Protein AF-A0A7S2ULT9-F1 (afdb_monomer_lite)

Organism: NCBI:txid420275

Secondary structure (DSSP, 8-state):
-PBP-S-TTS--SEEEESS-TTSBPPTTS-HHHHHHHEEEHHHHHHBHHHHHHHHHHHHHH-TT-TT--TTSTTTT--PPPPTTS---------------------SSSSSSSSSS--

Foldseek 3Di:
DFAADDALVDDDQFAAFPVDNVHRDDPPDDPVRCVVTTHGLLCNHHNDPRLVVVLVVCCVPPVQCPVDDVSDRCVPVHDDDDPPDDDPDDPDDDDDDDDDDDDDPPPPPPPPPPDDDD

pLDDT: mean 77.71, std 22.55, range [32.38, 98.06]

Sequence (118 aa):
TFPGYVGHNHQVEYGPLKEDWTKLCPLSYSMEEKDEFCISEQEAVWGTELLAKLEIIKAEMDPEYTMTCATGVGFGHISPPNEEDPSPGETSGGVAFNSVAAASLYTLLVGFVASILF

Radius of gyration: 27.94 Å; chains: 1; bounding box: 62×76×46 Å

Structure (mmCIF, N/CA/C/O backbone):
data_AF-A0A7S2ULT9-F1
#
_entry.id   AF-A0A7S2ULT9-F1
#
loop_
_atom_site.group_PDB
_atom_site.id
_atom_site.type_symbol
_atom_site.label_atom_id
_atom_site.label_alt_id
_atom_site.label_comp_id
_atom_site.label_asym_id
_atom_site.label_entity_id
_atom_site.label_seq_id
_atom_site.pdbx_PDB_ins_code
_atom_site.Cartn_x
_atom_site.Cartn_y
_atom_site.Cartn_z
_atom_site.occupancy
_atom_site.B_iso_or_equiv
_atom_site.auth_seq_id
_atom_site.auth_comp_id
_atom_site.auth_asym_id
_atom_site.auth_atom_id
_atom_site.pdbx_PDB_model_num
ATOM 1 N N . THR A 1 1 ? -3.469 -13.657 -0.653 1.00 91.69 1 THR A N 1
ATOM 2 C CA . THR A 1 1 ? -3.204 -12.469 -1.479 1.00 91.69 1 THR A CA 1
ATOM 3 C C . THR A 1 1 ? -4.344 -11.493 -1.332 1.00 91.69 1 THR A C 1
ATOM 5 O O . THR A 1 1 ? -5.476 -11.891 -1.581 1.00 91.69 1 THR A O 1
ATOM 8 N N . PHE A 1 2 ? -4.060 -10.263 -0.919 1.00 96.31 2 PHE A N 1
ATOM 9 C CA . PHE A 1 2 ? -5.008 -9.153 -0.875 1.00 96.31 2 PHE A CA 1
ATOM 10 C C . PHE A 1 2 ? -5.243 -8.577 -2.283 1.00 96.31 2 PHE A C 1
ATOM 12 O O . PHE A 1 2 ? -4.266 -8.325 -2.998 1.00 96.31 2 PHE A O 1
ATOM 19 N N . PRO A 1 3 ? -6.502 -8.385 -2.722 1.00 96.00 3 PRO A N 1
ATOM 20 C CA . PRO A 1 3 ? -6.792 -7.711 -3.979 1.00 96.00 3 PRO A CA 1
ATOM 21 C C . PRO A 1 3 ? -6.697 -6.193 -3.799 1.00 96.00 3 PRO A C 1
ATOM 23 O O . PRO A 1 3 ? -7.319 -5.638 -2.898 1.00 96.00 3 PRO A O 1
ATOM 26 N N . GLY A 1 4 ? -5.974 -5.512 -4.690 1.00 94.88 4 GLY A N 1
ATOM 27 C CA . GLY A 1 4 ? -6.000 -4.051 -4.739 1.00 94.88 4 GLY A CA 1
ATOM 28 C C . GLY A 1 4 ? -7.430 -3.565 -4.967 1.00 94.88 4 GLY A C 1
ATOM 29 O O . GLY A 1 4 ? -8.164 -4.144 -5.774 1.00 94.88 4 GLY A O 1
ATOM 30 N N . TYR A 1 5 ? -7.847 -2.538 -4.231 1.00 92.69 5 TYR A N 1
ATOM 31 C CA . TYR A 1 5 ? -9.232 -2.052 -4.268 1.00 92.69 5 TYR A CA 1
ATOM 32 C C . TYR A 1 5 ? -9.348 -0.529 -4.357 1.00 92.69 5 TYR A C 1
ATOM 34 O O . TYR A 1 5 ? -10.427 -0.024 -4.675 1.00 92.69 5 TYR A O 1
ATOM 42 N N . VAL A 1 6 ? -8.262 0.203 -4.099 1.00 93.25 6 VAL A N 1
ATOM 43 C CA . VAL A 1 6 ? -8.236 1.669 -4.123 1.00 93.25 6 VAL A CA 1
ATOM 44 C C . VAL A 1 6 ? -7.490 2.152 -5.362 1.00 93.25 6 VAL A C 1
ATOM 46 O O . VAL A 1 6 ? -6.435 1.636 -5.710 1.00 93.25 6 VAL A O 1
ATOM 49 N N . GLY A 1 7 ? -8.025 3.159 -6.051 1.00 92.12 7 GLY A N 1
ATOM 50 C CA . GLY A 1 7 ? -7.267 3.832 -7.108 1.00 92.12 7 GLY A CA 1
ATOM 51 C C . GLY A 1 7 ? -6.127 4.650 -6.502 1.00 92.12 7 GLY A C 1
ATOM 52 O O . GLY A 1 7 ? -6.352 5.344 -5.522 1.00 92.12 7 GLY A O 1
ATOM 53 N N . HIS A 1 8 ? -4.932 4.636 -7.098 1.00 90.38 8 HIS A N 1
ATOM 54 C CA . HIS A 1 8 ? -3.759 5.372 -6.584 1.00 90.38 8 HIS A CA 1
ATOM 55 C C . HIS A 1 8 ? -4.007 6.883 -6.374 1.00 90.38 8 HIS A C 1
ATOM 57 O O . HIS A 1 8 ? -3.354 7.529 -5.566 1.00 90.38 8 HIS A O 1
ATOM 63 N N . ASN A 1 9 ? -4.974 7.461 -7.092 1.00 88.88 9 ASN A N 1
ATOM 64 C CA . ASN A 1 9 ? -5.383 8.858 -6.944 1.00 88.88 9 ASN A CA 1
ATOM 65 C C . ASN A 1 9 ? -6.263 9.127 -5.705 1.00 88.88 9 ASN A C 1
ATOM 67 O O . ASN A 1 9 ? -6.570 10.285 -5.421 1.00 88.88 9 ASN A O 1
ATOM 71 N N . HIS A 1 10 ? -6.731 8.087 -5.015 1.00 87.88 10 HIS A N 1
ATOM 72 C CA . HIS A 1 10 ? -7.429 8.200 -3.742 1.00 87.88 10 HIS A CA 1
ATOM 73 C C . HIS A 1 10 ? -6.410 8.112 -2.613 1.00 87.88 10 HIS A C 1
ATOM 75 O O . HIS A 1 10 ? -5.725 7.107 -2.463 1.00 87.88 10 HIS A O 1
ATOM 81 N N . GLN A 1 11 ? -6.338 9.165 -1.805 1.00 80.38 11 GLN A N 1
ATOM 82 C CA . GLN A 1 11 ? -5.405 9.234 -0.692 1.00 80.38 11 GLN A CA 1
ATOM 83 C C . GLN A 1 11 ? -5.865 8.319 0.451 1.00 80.38 11 GLN A C 1
ATOM 85 O O . GLN A 1 11 ? -6.874 8.596 1.105 1.00 80.38 11 GLN A O 1
ATOM 90 N N . VAL A 1 12 ? -5.131 7.229 0.672 1.00 86.94 12 VAL A N 1
ATOM 91 C CA . VA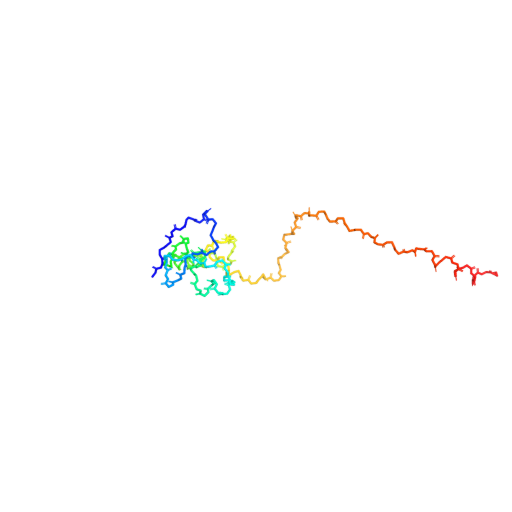L A 1 12 ? -5.340 6.268 1.762 1.00 86.94 12 VAL A CA 1
ATOM 92 C C . VAL A 1 12 ? -4.017 6.031 2.473 1.00 86.94 12 VAL A C 1
ATOM 94 O O . VAL A 1 12 ? -3.036 5.691 1.841 1.00 86.94 12 VAL A O 1
ATOM 97 N N . GLU A 1 13 ? -3.981 6.206 3.792 1.00 88.94 13 GLU A N 1
ATOM 98 C CA . GLU A 1 13 ? -2.745 5.986 4.558 1.00 88.94 13 GLU A CA 1
ATOM 99 C C . GLU A 1 13 ? -2.446 4.484 4.713 1.00 88.94 13 GLU A C 1
ATOM 101 O O . GLU A 1 13 ? -1.313 4.050 4.563 1.00 88.94 13 GLU A O 1
ATOM 106 N N . TYR A 1 14 ? -3.485 3.685 4.981 1.00 94.81 14 TYR A N 1
ATOM 107 C CA . TYR A 1 14 ? -3.433 2.226 5.082 1.00 94.81 14 TYR A CA 1
ATOM 108 C C . TYR A 1 14 ? -4.759 1.626 4.605 1.00 94.81 14 TYR A C 1
ATOM 110 O O . TYR A 1 14 ? -5.816 2.262 4.680 1.00 94.81 14 TYR A O 1
ATOM 118 N N . GLY A 1 15 ? -4.700 0.385 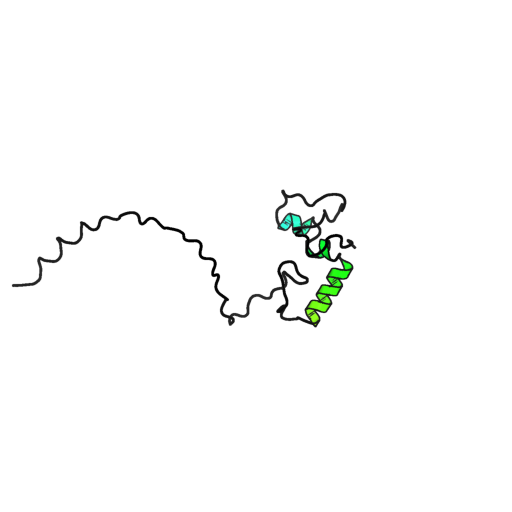4.130 1.00 95.44 15 GLY A N 1
ATOM 119 C CA . GLY A 1 15 ? -5.865 -0.445 3.853 1.00 95.44 15 GLY A CA 1
ATOM 120 C C . GLY A 1 15 ? -6.505 -1.017 5.130 1.00 95.44 15 GLY A C 1
ATOM 121 O O . GLY A 1 15 ? -6.269 -0.524 6.233 1.00 95.44 15 GLY A O 1
ATOM 122 N N . PRO A 1 16 ? -7.355 -2.050 5.016 1.00 96.94 16 PRO A N 1
ATOM 123 C CA . PRO A 1 16 ? -7.977 -2.696 6.174 1.00 96.94 16 PRO A CA 1
ATOM 124 C C . PRO A 1 16 ? -6.968 -3.526 6.994 1.00 96.94 16 PRO A C 1
ATOM 126 O O . PRO A 1 16 ? -5.800 -3.653 6.626 1.00 96.94 16 PRO A O 1
ATOM 129 N N . LEU A 1 17 ? -7.413 -4.116 8.109 1.00 97.81 17 LEU A N 1
ATOM 130 C CA . LEU A 1 17 ? -6.591 -5.047 8.899 1.00 97.81 17 LEU A CA 1
ATOM 131 C C . LEU A 1 17 ? -6.189 -6.270 8.066 1.00 97.81 17 LEU A C 1
ATOM 133 O O . LEU A 1 17 ? -7.037 -6.827 7.381 1.00 97.81 17 LEU A O 1
ATOM 137 N N . LYS A 1 18 ? -4.946 -6.755 8.182 1.00 97.44 18 LYS A N 1
ATOM 138 C CA . LYS A 1 18 ? -4.437 -7.931 7.444 1.00 97.44 18 LYS A CA 1
ATOM 139 C C . LYS A 1 18 ? -5.242 -9.204 7.724 1.00 97.44 18 LYS A C 1
ATOM 141 O O . LYS A 1 18 ? -5.477 -9.987 6.804 1.00 97.44 18 LYS A O 1
ATOM 146 N N . GLU A 1 19 ? -5.666 -9.397 8.974 1.00 97.06 19 GLU A N 1
ATOM 147 C CA . GLU A 1 19 ? -6.396 -10.593 9.427 1.00 97.06 19 GLU A CA 1
ATOM 148 C C . GLU A 1 19 ? -7.900 -10.558 9.115 1.00 97.06 19 GLU A C 1
ATOM 150 O O . GLU A 1 19 ? -8.535 -11.606 9.006 1.00 97.06 19 GLU A O 1
ATOM 155 N N . ASP A 1 20 ? -8.484 -9.366 8.974 1.00 97.31 20 ASP A N 1
ATOM 156 C CA . ASP A 1 20 ? -9.918 -9.184 8.749 1.00 97.31 20 ASP A CA 1
ATOM 157 C C . ASP A 1 20 ? -10.169 -7.958 7.872 1.00 97.31 20 ASP A C 1
ATOM 159 O O . ASP A 1 20 ? -10.291 -6.827 8.348 1.00 97.31 20 ASP A O 1
ATOM 163 N N . TRP A 1 21 ? -10.296 -8.201 6.569 1.00 95.31 21 TRP A N 1
ATOM 164 C CA . TRP A 1 21 ? -10.429 -7.135 5.575 1.00 95.31 21 TRP A CA 1
ATOM 165 C C . TRP A 1 21 ? -11.763 -6.386 5.661 1.00 95.31 21 TRP A C 1
ATOM 167 O O . TRP A 1 21 ? -11.952 -5.383 4.976 1.00 95.31 21 TRP A O 1
ATOM 177 N N . THR A 1 22 ? -12.701 -6.853 6.491 1.00 95.88 22 THR A N 1
ATOM 178 C CA . THR A 1 22 ? -13.968 -6.152 6.739 1.00 95.88 22 THR A CA 1
ATOM 179 C C . THR A 1 22 ? -13.825 -5.028 7.765 1.00 95.88 22 THR A C 1
ATOM 181 O O . THR A 1 22 ? -14.741 -4.220 7.925 1.00 95.88 22 THR A O 1
ATOM 184 N N . LYS A 1 23 ? -12.676 -4.949 8.449 1.00 97.38 23 LYS A N 1
ATOM 185 C CA . LYS A 1 23 ? -12.378 -3.944 9.467 1.00 97.38 23 LYS A CA 1
ATOM 186 C C . LYS A 1 23 ? -11.340 -2.950 8.968 1.00 97.38 23 LYS A C 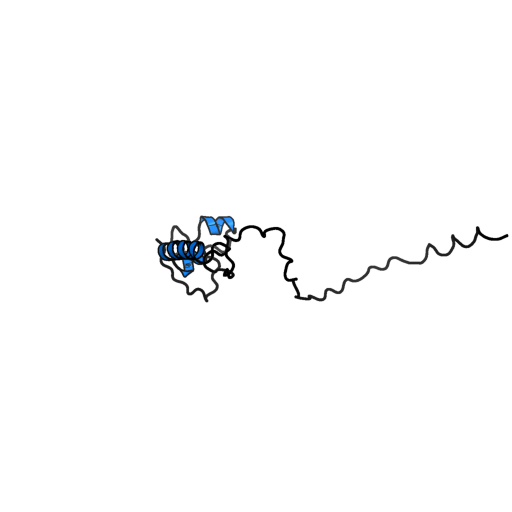1
ATOM 188 O O . LYS A 1 23 ? -10.288 -3.321 8.454 1.00 97.38 23 LYS A O 1
ATOM 193 N N . LEU A 1 24 ? -11.639 -1.671 9.171 1.00 95.25 24 LEU A N 1
ATOM 194 C CA . LEU A 1 24 ? -10.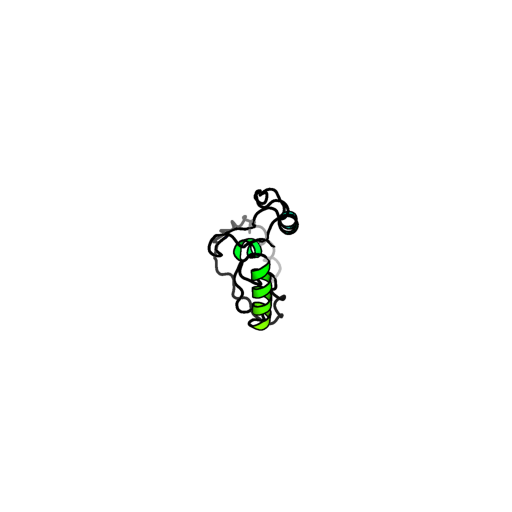718 -0.573 8.890 1.00 95.25 24 LEU A CA 1
ATOM 195 C C . LEU A 1 24 ? -9.494 -0.642 9.810 1.00 95.25 24 LEU A C 1
ATOM 197 O O . LEU A 1 24 ? -9.612 -1.068 10.961 1.00 95.25 24 LEU A O 1
ATOM 201 N N . CYS A 1 25 ? -8.352 -0.156 9.323 1.00 96.44 25 CYS A N 1
ATOM 202 C CA . CYS A 1 25 ? -7.182 0.077 10.160 1.00 96.44 25 CYS A CA 1
ATOM 203 C C . CYS A 1 25 ? -7.502 1.137 11.238 1.00 96.44 25 CYS A C 1
ATOM 205 O O . CYS A 1 25 ? -7.932 2.244 10.894 1.00 96.44 25 CYS A O 1
ATOM 207 N N . PRO A 1 26 ? -7.349 0.829 12.539 1.00 97.06 26 PRO A N 1
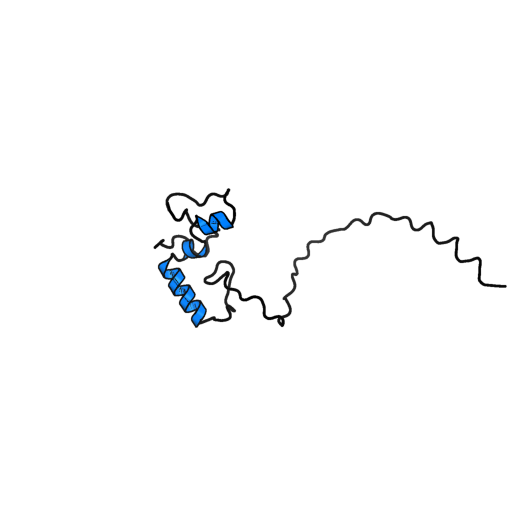ATOM 208 C CA . PRO A 1 26 ? -7.658 1.772 13.608 1.00 97.06 26 PRO A CA 1
ATOM 209 C C . PRO A 1 26 ? -6.791 3.034 13.563 1.00 97.06 26 PRO A C 1
ATOM 211 O O . PRO A 1 26 ? -5.567 2.967 13.560 1.00 97.06 26 PRO A O 1
ATOM 214 N N . LEU A 1 27 ? -7.426 4.207 13.640 1.00 95.06 27 LEU A N 1
ATOM 215 C CA . LEU A 1 27 ? -6.716 5.496 13.694 1.00 95.06 27 LEU A CA 1
ATOM 216 C C . LEU A 1 27 ? -5.894 5.686 14.978 1.00 95.06 27 LEU A C 1
ATOM 218 O O . LEU A 1 27 ? -5.041 6.564 15.032 1.00 95.06 27 LEU A O 1
ATOM 222 N N . SER A 1 28 ? -6.182 4.901 16.019 1.00 97.25 28 SER A N 1
ATOM 223 C CA . SER A 1 28 ? -5.463 4.934 17.293 1.00 97.25 28 SER A CA 1
ATOM 224 C C . SER A 1 28 ? -4.137 4.176 17.274 1.00 97.25 28 SER A C 1
ATOM 226 O O . SER A 1 28 ? -3.394 4.298 18.242 1.00 97.25 28 SER A O 1
ATOM 228 N N . TYR A 1 29 ? -3.873 3.368 16.242 1.00 97.19 29 TYR A N 1
ATOM 229 C CA . TYR A 1 29 ? -2.617 2.629 16.116 1.00 97.19 29 TYR A CA 1
ATOM 230 C C . TYR A 1 29 ? -1.446 3.572 15.824 1.00 97.19 29 TYR A C 1
ATOM 232 O O . TYR A 1 29 ? -1.593 4.537 15.064 1.00 97.19 29 TYR A O 1
ATOM 240 N N . SER A 1 30 ? -0.285 3.280 16.414 1.00 96.81 30 SER A N 1
ATOM 241 C CA . SER A 1 30 ? 0.996 3.877 16.024 1.00 96.81 30 SER A CA 1
ATOM 242 C C . SER A 1 30 ? 1.363 3.488 14.589 1.00 96.81 30 SER A C 1
ATOM 244 O O . SER A 1 30 ? 0.756 2.591 14.006 1.00 96.81 30 SER A O 1
ATOM 246 N N . MET A 1 31 ? 2.367 4.142 14.004 1.00 92.94 31 MET A N 1
ATOM 247 C CA . MET A 1 31 ? 2.823 3.789 12.653 1.00 92.94 31 MET A CA 1
ATOM 248 C C . MET A 1 31 ? 3.332 2.345 12.593 1.00 92.94 31 MET A C 1
ATOM 250 O O . MET A 1 31 ? 2.969 1.603 11.689 1.00 92.94 31 MET A O 1
ATOM 254 N N . GLU A 1 32 ? 4.076 1.914 13.610 1.00 95.50 32 GLU A N 1
ATOM 255 C CA . GLU A 1 32 ? 4.583 0.545 13.722 1.00 95.50 32 GLU A CA 1
ATOM 256 C C . GLU A 1 32 ? 3.444 -0.472 13.862 1.00 95.50 32 GLU A C 1
ATOM 258 O O . GLU A 1 32 ? 3.477 -1.536 13.249 1.00 95.50 32 GLU A O 1
ATOM 263 N N . GLU A 1 33 ? 2.406 -0.144 14.637 1.00 97.56 33 GLU A N 1
ATOM 264 C CA . GLU A 1 33 ? 1.215 -0.990 14.756 1.00 97.56 33 GLU A CA 1
ATOM 265 C C . GLU A 1 33 ? 0.444 -1.068 13.431 1.00 97.56 33 GLU A C 1
ATOM 267 O O . GLU A 1 33 ? -0.055 -2.133 13.067 1.00 97.56 33 GLU A O 1
ATOM 272 N N . LYS A 1 34 ? 0.351 0.033 12.679 1.00 96.88 34 LYS A N 1
ATOM 273 C CA . LYS A 1 34 ? -0.275 0.032 11.352 1.00 96.88 34 LYS A CA 1
ATOM 274 C C . LYS A 1 34 ? 0.525 -0.814 10.360 1.00 96.88 34 LYS A C 1
ATOM 276 O O . LYS A 1 34 ? -0.077 -1.627 9.663 1.00 96.88 34 LYS A O 1
ATOM 281 N N . ASP A 1 35 ? 1.850 -0.692 10.335 1.00 94.62 35 ASP A N 1
ATOM 282 C CA . ASP A 1 35 ? 2.719 -1.511 9.479 1.00 94.62 35 ASP A CA 1
ATOM 283 C C . ASP A 1 35 ? 2.606 -3.005 9.809 1.00 94.62 35 ASP A C 1
ATOM 285 O O . ASP A 1 35 ? 2.588 -3.851 8.907 1.00 94.62 35 ASP A O 1
ATOM 289 N N . GLU A 1 36 ? 2.474 -3.344 11.093 1.00 97.31 36 GLU A N 1
ATOM 290 C CA . GLU A 1 36 ? 2.322 -4.726 11.546 1.00 97.31 36 GLU A CA 1
ATOM 291 C C . GLU A 1 36 ? 0.935 -5.288 11.206 1.00 97.31 36 GLU A C 1
ATOM 293 O O . GLU A 1 36 ? 0.831 -6.370 10.622 1.00 97.31 36 GLU A O 1
ATOM 298 N N . PHE A 1 37 ? -0.139 -4.555 11.509 1.00 98.06 37 PHE A N 1
ATOM 299 C CA . PHE A 1 37 ? -1.499 -5.107 11.512 1.00 98.06 37 PHE A CA 1
ATOM 300 C C . PHE A 1 37 ? -2.364 -4.720 10.312 1.00 98.06 37 PHE A C 1
ATOM 302 O O . PHE A 1 37 ? -3.376 -5.381 10.070 1.00 98.06 37 PHE A O 1
ATOM 309 N N . CYS A 1 38 ? -2.006 -3.690 9.549 1.00 97.69 38 CYS A N 1
ATOM 310 C CA . CYS A 1 38 ? -2.815 -3.168 8.448 1.00 97.69 38 CYS A CA 1
ATOM 311 C C . CYS A 1 38 ? -2.164 -3.416 7.085 1.00 97.69 38 CYS A C 1
ATOM 313 O O . CYS A 1 38 ? -0.946 -3.494 6.948 1.00 97.69 38 CYS A O 1
ATOM 315 N N . ILE A 1 39 ? -2.992 -3.558 6.054 1.00 97.12 39 ILE A N 1
ATOM 316 C CA . ILE A 1 39 ? -2.532 -3.579 4.663 1.00 97.12 39 ILE A CA 1
ATOM 317 C C . ILE A 1 39 ? -1.875 -2.226 4.358 1.00 97.12 39 ILE A C 1
ATOM 319 O O . ILE A 1 39 ? -2.459 -1.186 4.667 1.00 97.12 39 ILE A O 1
ATOM 323 N N . SER A 1 40 ? -0.675 -2.222 3.772 1.00 95.25 40 SER A N 1
ATOM 324 C CA . SER A 1 40 ? 0.036 -0.975 3.451 1.00 95.25 40 SER A CA 1
ATOM 325 C C . SER A 1 40 ? -0.715 -0.156 2.396 1.00 95.25 40 SER A C 1
ATOM 327 O O . SER A 1 40 ? -1.536 -0.696 1.653 1.00 95.25 40 SER A O 1
ATOM 329 N N . GLU A 1 41 ? -0.429 1.143 2.287 1.00 94.25 41 GLU A N 1
ATOM 330 C CA . GLU A 1 41 ? -0.994 1.990 1.224 1.00 94.25 41 GLU A CA 1
ATOM 331 C C . GLU A 1 41 ? -0.783 1.382 -0.173 1.00 94.25 41 GLU A C 1
ATOM 333 O O . GLU A 1 41 ? -1.736 1.210 -0.935 1.00 94.25 41 GLU A O 1
ATOM 338 N N . GLN A 1 42 ? 0.453 0.991 -0.498 1.00 95.00 42 GLN A N 1
ATOM 339 C CA . GLN A 1 42 ? 0.778 0.433 -1.813 1.00 95.00 42 GLN A CA 1
ATOM 340 C C . GLN A 1 42 ? 0.036 -0.892 -2.058 1.00 95.00 42 GLN A C 1
ATOM 342 O O . GLN A 1 42 ? -0.506 -1.127 -3.141 1.00 95.00 42 GLN A O 1
ATOM 347 N N . GLU A 1 43 ? -0.055 -1.758 -1.048 1.00 95.75 43 GLU A N 1
ATOM 348 C CA . GLU A 1 43 ? -0.783 -3.020 -1.176 1.00 95.75 43 GLU A CA 1
ATOM 349 C C . GLU A 1 43 ? -2.299 -2.791 -1.285 1.00 95.75 43 GLU A C 1
ATOM 351 O O . GLU A 1 43 ? -2.975 -3.508 -2.023 1.00 95.75 43 GLU A O 1
ATOM 356 N N . ALA A 1 44 ? -2.844 -1.752 -0.646 1.00 96.00 44 ALA A N 1
ATOM 357 C CA . ALA A 1 44 ? -4.246 -1.368 -0.794 1.00 96.00 44 ALA A CA 1
ATOM 358 C C . ALA A 1 44 ? -4.581 -0.919 -2.229 1.00 96.00 44 ALA A C 1
ATOM 360 O O . ALA A 1 44 ? -5.678 -1.197 -2.734 1.00 96.00 44 ALA A O 1
ATOM 361 N N . VAL A 1 45 ? -3.629 -0.254 -2.890 1.00 96.31 45 VAL A N 1
ATOM 362 C CA . VAL A 1 45 ? -3.763 0.252 -4.261 1.00 96.31 45 VAL A CA 1
ATOM 363 C C . VAL A 1 45 ? -3.610 -0.864 -5.295 1.00 96.31 45 VAL A C 1
ATOM 365 O O . VAL A 1 45 ? -4.504 -1.083 -6.113 1.00 96.31 45 VAL A O 1
ATOM 368 N N . TRP A 1 46 ? -2.490 -1.589 -5.275 1.00 96.44 46 TRP A N 1
ATOM 369 C CA . TRP A 1 46 ? -2.157 -2.555 -6.329 1.00 96.44 46 TRP A CA 1
ATOM 370 C C . TRP A 1 46 ? -2.502 -4.005 -5.967 1.00 96.44 46 TRP A C 1
ATOM 372 O O . TRP A 1 46 ? -2.691 -4.827 -6.863 1.00 96.44 46 TRP A O 1
ATOM 382 N N . GLY A 1 47 ? -2.654 -4.335 -4.685 1.00 96.81 47 GLY A N 1
ATOM 383 C CA . GLY A 1 47 ? -2.800 -5.711 -4.200 1.00 96.81 47 GLY A CA 1
ATOM 384 C C . GLY A 1 47 ? -1.467 -6.451 -4.110 1.00 96.81 47 GLY A C 1
ATOM 385 O O . GLY A 1 47 ? -0.503 -6.094 -4.784 1.00 96.81 47 GLY A O 1
ATOM 386 N N . THR A 1 48 ? -1.412 -7.524 -3.316 1.00 96.88 48 THR A N 1
ATOM 387 C CA . THR A 1 48 ? -0.144 -8.192 -2.956 1.00 96.88 48 THR A CA 1
ATOM 388 C C . THR A 1 48 ? 0.625 -8.705 -4.181 1.00 96.88 48 THR A C 1
ATOM 390 O O . THR A 1 48 ? 1.823 -8.489 -4.319 1.00 96.88 48 THR A O 1
ATOM 393 N N . GLU A 1 49 ? -0.059 -9.402 -5.095 1.00 97.88 49 GLU A N 1
ATOM 394 C CA . GLU A 1 49 ? 0.593 -10.075 -6.229 1.00 97.88 49 GLU A CA 1
ATOM 395 C C . GLU A 1 49 ? 1.061 -9.113 -7.319 1.00 97.88 49 GLU A C 1
ATOM 397 O O . GLU A 1 49 ? 2.090 -9.347 -7.954 1.00 97.88 49 GLU A O 1
ATOM 402 N N . LEU A 1 50 ? 0.282 -8.065 -7.587 1.00 97.31 50 LEU A N 1
ATOM 403 C CA . LEU A 1 50 ? 0.646 -7.075 -8.590 1.00 97.31 50 LEU A CA 1
ATOM 404 C C . LEU A 1 50 ? 1.718 -6.136 -8.041 1.00 97.31 50 LEU A C 1
ATOM 406 O O . LEU A 1 50 ? 2.660 -5.854 -8.773 1.00 97.31 50 LEU A O 1
ATOM 410 N N . LEU A 1 51 ? 1.622 -5.720 -6.773 1.00 97.00 51 LEU A N 1
ATOM 411 C CA . LEU A 1 51 ? 2.646 -4.900 -6.129 1.00 97.00 51 LEU A CA 1
ATOM 412 C C . LEU A 1 51 ? 4.019 -5.575 -6.202 1.00 97.00 51 LEU A C 1
ATOM 414 O O . LEU A 1 51 ? 4.937 -4.989 -6.762 1.00 97.00 51 LEU A O 1
ATOM 418 N N . ALA A 1 52 ? 4.126 -6.842 -5.788 1.00 96.81 52 ALA A N 1
ATOM 419 C CA . ALA A 1 52 ? 5.391 -7.578 -5.847 1.00 96.81 52 ALA A CA 1
ATOM 420 C C . ALA A 1 52 ? 5.981 -7.642 -7.271 1.00 96.81 52 ALA A C 1
ATOM 422 O O . ALA A 1 52 ? 7.190 -7.540 -7.467 1.00 96.81 52 ALA A O 1
ATOM 423 N N . LYS A 1 53 ? 5.134 -7.784 -8.302 1.00 97.94 53 LYS A N 1
ATOM 424 C CA . LYS A 1 53 ? 5.582 -7.754 -9.706 1.00 97.94 53 LYS A CA 1
ATOM 425 C C . LYS A 1 53 ? 6.055 -6.365 -10.127 1.00 97.94 53 LYS A C 1
ATOM 427 O O . LYS A 1 53 ? 7.048 -6.254 -10.840 1.00 97.94 53 LYS A O 1
ATOM 432 N N . LEU A 1 54 ? 5.334 -5.321 -9.723 1.00 96.88 54 LEU A N 1
ATOM 433 C CA . LEU A 1 54 ? 5.683 -3.940 -10.040 1.00 96.88 54 LEU A CA 1
ATOM 434 C C . LEU A 1 54 ? 6.986 -3.525 -9.351 1.00 96.88 54 LEU A C 1
ATOM 436 O O . LEU A 1 54 ? 7.788 -2.847 -9.980 1.00 96.88 54 LEU A O 1
ATOM 440 N N . GLU A 1 55 ? 7.233 -3.968 -8.119 1.00 95.81 55 GLU A N 1
ATOM 441 C CA . GLU A 1 55 ? 8.484 -3.721 -7.390 1.00 95.81 55 GLU A CA 1
ATOM 442 C C . GLU A 1 55 ? 9.688 -4.353 -8.095 1.00 95.81 55 GLU A C 1
ATOM 444 O O . GLU A 1 55 ? 10.714 -3.696 -8.259 1.00 95.81 55 GLU A O 1
ATOM 449 N N . ILE A 1 56 ? 9.547 -5.584 -8.600 1.00 96.88 56 ILE A N 1
ATOM 450 C CA . ILE A 1 56 ? 10.590 -6.237 -9.407 1.00 96.88 56 ILE A CA 1
ATOM 451 C C . ILE A 1 56 ? 10.873 -5.424 -10.677 1.00 96.88 56 ILE A C 1
ATOM 453 O O . ILE A 1 56 ? 12.020 -5.078 -10.946 1.00 96.88 56 ILE A O 1
ATOM 457 N N . ILE A 1 57 ? 9.831 -5.056 -11.431 1.00 97.19 57 ILE A N 1
ATOM 458 C CA . ILE A 1 57 ? 9.986 -4.261 -12.661 1.00 97.19 57 ILE A CA 1
ATOM 459 C C . ILE A 1 57 ? 10.607 -2.892 -12.353 1.00 97.19 57 ILE A C 1
ATOM 461 O O . ILE A 1 57 ? 11.448 -2.413 -13.111 1.00 97.19 57 ILE A O 1
ATOM 465 N N . LYS A 1 58 ? 10.212 -2.254 -11.246 1.00 95.69 58 LYS A N 1
ATOM 466 C CA . LYS A 1 58 ? 10.756 -0.967 -10.804 1.00 95.69 58 LYS A CA 1
ATOM 467 C C . LYS A 1 58 ? 12.246 -1.081 -10.505 1.00 95.69 58 LYS A C 1
ATOM 469 O O . LYS A 1 58 ? 12.998 -0.244 -10.984 1.00 95.69 58 LYS A O 1
ATOM 474 N N . ALA A 1 59 ? 12.668 -2.117 -9.783 1.00 94.12 59 ALA A N 1
ATOM 475 C CA . ALA A 1 59 ? 14.076 -2.358 -9.485 1.00 94.12 59 ALA A CA 1
ATOM 476 C C . ALA A 1 59 ? 14.908 -2.664 -10.745 1.00 94.12 59 ALA A C 1
ATOM 478 O O . ALA A 1 59 ? 16.075 -2.290 -10.811 1.00 94.12 59 ALA A O 1
ATOM 479 N N . GLU A 1 60 ? 14.320 -3.311 -11.757 1.00 96.38 60 GLU A N 1
ATOM 480 C CA . GLU A 1 60 ? 14.988 -3.579 -13.039 1.00 96.38 60 GLU A CA 1
ATOM 481 C C . GLU A 1 60 ? 15.110 -2.330 -13.927 1.00 96.38 60 GLU A C 1
ATOM 483 O O . GLU A 1 60 ? 16.140 -2.123 -14.568 1.00 96.38 60 GLU A O 1
ATOM 488 N N . MET A 1 61 ? 14.058 -1.508 -13.993 1.00 96.56 61 MET A N 1
ATOM 489 C CA . MET A 1 61 ? 13.965 -0.373 -14.923 1.00 96.56 61 MET A CA 1
ATOM 490 C C . MET A 1 61 ? 14.467 0.947 -14.332 1.00 96.56 61 MET A C 1
ATOM 492 O O . MET A 1 61 ? 14.921 1.816 -15.073 1.00 96.56 61 MET A O 1
ATOM 496 N N . ASP A 1 62 ? 14.361 1.115 -13.016 1.00 95.00 62 ASP A N 1
ATOM 497 C CA . ASP A 1 62 ? 14.780 2.304 -12.275 1.00 95.00 62 ASP A CA 1
ATOM 498 C C . ASP A 1 62 ? 15.512 1.903 -10.978 1.00 95.00 62 ASP A C 1
ATOM 500 O O . ASP A 1 62 ? 14.993 2.113 -9.874 1.00 95.00 62 ASP A O 1
ATOM 504 N N . PRO A 1 63 ? 16.712 1.299 -11.108 1.00 92.38 63 PRO A N 1
ATOM 505 C CA . PRO A 1 63 ? 17.483 0.762 -9.984 1.00 92.38 63 PRO A CA 1
ATOM 506 C C . PRO A 1 63 ? 17.946 1.837 -8.993 1.00 92.38 63 PRO A C 1
ATOM 508 O O . PRO A 1 63 ? 18.089 1.556 -7.807 1.00 92.38 63 PRO A O 1
ATOM 511 N N . GLU A 1 64 ? 18.132 3.071 -9.467 1.00 91.62 64 GLU A N 1
ATOM 512 C CA . GLU A 1 64 ? 18.511 4.224 -8.640 1.00 91.62 64 GLU A CA 1
ATOM 513 C C . GLU A 1 64 ? 17.291 4.965 -8.076 1.00 91.62 64 GLU A C 1
ATOM 515 O O . GLU A 1 64 ? 17.428 6.023 -7.466 1.00 91.62 64 GLU A O 1
ATOM 520 N N . TYR A 1 65 ? 16.080 4.441 -8.298 1.00 89.06 65 TYR A N 1
ATOM 521 C CA . TYR A 1 65 ? 14.831 5.018 -7.802 1.00 89.06 65 TYR A CA 1
ATOM 522 C C . TYR A 1 65 ? 14.633 6.496 -8.186 1.00 89.06 65 TYR A C 1
ATOM 524 O O . TYR A 1 65 ? 13.961 7.241 -7.468 1.00 89.06 65 TYR A O 1
ATOM 532 N N . THR A 1 66 ? 15.159 6.920 -9.339 1.00 91.56 66 THR A N 1
ATOM 533 C CA . THR A 1 66 ? 15.082 8.309 -9.822 1.00 91.56 66 THR A CA 1
ATOM 534 C C . THR A 1 66 ? 13.636 8.724 -10.107 1.00 91.56 66 THR A C 1
ATOM 536 O O . THR A 1 66 ? 13.249 9.867 -9.875 1.00 91.56 66 THR A O 1
ATOM 539 N N . MET A 1 67 ? 12.807 7.789 -10.572 1.00 90.88 67 MET A N 1
ATOM 540 C CA . MET A 1 67 ? 11.391 7.980 -10.893 1.00 90.88 67 MET A CA 1
ATOM 541 C C . MET A 1 67 ? 10.498 7.544 -9.726 1.00 90.88 67 MET A C 1
ATOM 543 O O . MET A 1 67 ? 9.564 6.757 -9.896 1.00 90.88 67 MET A O 1
ATOM 547 N N . THR A 1 68 ? 10.796 8.030 -8.522 1.00 89.31 68 THR A N 1
ATOM 548 C CA . THR A 1 68 ? 10.012 7.736 -7.315 1.00 89.31 68 THR A CA 1
ATOM 549 C C . THR A 1 68 ? 9.122 8.920 -6.957 1.00 89.31 68 THR A C 1
ATOM 551 O O . THR A 1 68 ? 9.595 10.043 -6.797 1.00 89.31 68 THR A O 1
ATOM 554 N N . CYS A 1 69 ? 7.821 8.671 -6.810 1.00 88.31 69 CYS A N 1
ATOM 555 C CA . CYS A 1 69 ? 6.865 9.637 -6.277 1.00 88.31 69 CYS A CA 1
ATOM 556 C C . CYS A 1 69 ? 6.414 9.222 -4.877 1.00 88.31 69 CYS A C 1
ATOM 558 O O . CYS A 1 69 ? 6.486 8.044 -4.519 1.00 88.31 69 CYS A O 1
ATOM 560 N N . ALA A 1 70 ? 5.922 10.187 -4.097 1.00 87.38 70 ALA A N 1
ATOM 561 C CA . ALA A 1 70 ? 5.250 9.882 -2.841 1.00 87.38 70 ALA A CA 1
ATOM 562 C C . ALA A 1 70 ? 4.151 8.842 -3.091 1.00 87.38 70 ALA A C 1
ATOM 564 O O . ALA A 1 70 ? 3.422 8.959 -4.075 1.00 87.38 70 ALA A O 1
ATOM 565 N N . THR A 1 71 ? 4.109 7.820 -2.235 1.00 88.88 71 THR A N 1
ATOM 566 C CA . THR A 1 71 ? 3.134 6.714 -2.249 1.00 88.88 71 THR A CA 1
ATOM 567 C C . THR A 1 71 ? 3.156 5.802 -3.489 1.00 88.88 71 THR A C 1
ATOM 569 O O . THR A 1 71 ? 2.368 4.862 -3.593 1.00 88.88 71 THR A O 1
ATOM 572 N N . GLY A 1 72 ? 4.080 6.040 -4.427 1.00 91.56 72 GLY A N 1
ATOM 573 C CA . GLY A 1 72 ? 4.285 5.220 -5.620 1.00 91.56 72 GLY A CA 1
ATOM 574 C C . GLY A 1 72 ? 4.952 3.873 -5.330 1.00 91.56 72 GLY A C 1
ATOM 575 O O . GLY A 1 72 ? 5.512 3.663 -4.257 1.00 91.56 72 GLY A O 1
ATOM 576 N N . VAL A 1 73 ? 4.962 2.980 -6.327 1.00 93.81 73 VAL A N 1
ATOM 577 C CA . VAL A 1 73 ? 5.686 1.699 -6.244 1.00 93.81 73 VAL A CA 1
ATOM 578 C C . VAL A 1 73 ? 7.163 1.942 -5.939 1.00 93.81 73 VAL A C 1
ATOM 580 O O . VAL A 1 73 ? 7.851 2.655 -6.675 1.00 93.81 73 VAL A O 1
ATOM 583 N N . GLY A 1 74 ? 7.657 1.317 -4.872 1.00 88.44 74 GLY A N 1
ATOM 584 C CA . GLY A 1 74 ? 9.046 1.456 -4.435 1.00 88.44 74 GLY A CA 1
ATOM 585 C C . GLY A 1 74 ? 9.314 2.697 -3.575 1.00 88.44 74 GLY A C 1
ATOM 586 O O . GLY A 1 74 ? 10.455 2.921 -3.166 1.00 88.44 74 GLY A O 1
ATOM 587 N N . PHE A 1 75 ? 8.289 3.497 -3.260 1.00 87.62 75 PHE A N 1
ATOM 588 C CA . PHE A 1 75 ? 8.399 4.570 -2.275 1.00 87.62 75 PHE A CA 1
ATOM 589 C C . PHE A 1 75 ? 8.735 3.968 -0.901 1.00 87.62 75 PHE A C 1
ATOM 591 O O . PHE A 1 75 ? 7.998 3.125 -0.397 1.00 87.62 75 PHE A O 1
ATOM 598 N N . GLY A 1 76 ? 9.875 4.365 -0.325 1.00 80.56 76 GLY A N 1
ATOM 599 C CA . GLY A 1 76 ? 10.436 3.775 0.902 1.00 80.56 76 GLY A CA 1
ATOM 600 C C . GLY A 1 76 ? 11.740 2.988 0.700 1.00 80.56 76 GLY A C 1
ATOM 601 O O . GLY A 1 76 ? 12.459 2.767 1.669 1.00 80.56 76 GLY A O 1
ATOM 602 N N . HIS A 1 77 ? 12.110 2.651 -0.543 1.00 62.03 77 HIS A N 1
ATOM 603 C CA . HIS A 1 77 ? 13.399 2.025 -0.891 1.00 62.03 77 HIS A CA 1
ATOM 604 C C . HIS A 1 77 ? 14.493 3.034 -1.284 1.00 62.03 77 HIS A C 1
ATOM 606 O O . HIS A 1 77 ? 15.480 2.669 -1.917 1.00 62.03 77 HIS A O 1
ATOM 612 N N . ILE A 1 78 ? 14.325 4.310 -0.925 1.00 59.41 78 ILE A N 1
ATOM 613 C CA . ILE A 1 78 ? 15.288 5.366 -1.245 1.00 59.41 78 ILE A CA 1
ATOM 614 C C . ILE A 1 78 ? 16.587 5.070 -0.482 1.00 59.41 78 ILE A C 1
ATOM 616 O O . ILE A 1 78 ? 16.628 5.171 0.746 1.00 59.41 78 ILE A O 1
ATOM 620 N N . SER A 1 79 ? 17.639 4.683 -1.208 1.00 47.69 79 SER A N 1
ATOM 621 C CA . SER A 1 79 ? 19.006 4.634 -0.686 1.00 47.69 79 SER A CA 1
ATOM 622 C C . SER A 1 79 ? 19.331 5.978 -0.024 1.00 47.69 79 SER A C 1
ATOM 624 O O . SER A 1 79 ? 18.929 7.012 -0.568 1.00 47.69 79 SER A O 1
ATOM 626 N N . PRO A 1 80 ? 20.043 6.019 1.120 1.00 48.00 80 PRO A N 1
ATOM 627 C CA . PRO A 1 80 ? 20.484 7.293 1.675 1.00 48.00 80 PRO A CA 1
ATOM 628 C C . PRO A 1 80 ? 21.219 8.074 0.578 1.00 48.00 80 PRO A C 1
ATOM 630 O O . PRO A 1 80 ? 21.942 7.454 -0.209 1.00 48.00 80 PRO A O 1
ATOM 633 N N . PRO A 1 81 ? 21.007 9.397 0.479 1.00 51.09 81 PRO A N 1
ATOM 634 C CA . PRO A 1 81 ? 21.639 10.188 -0.563 1.00 51.09 81 PRO A CA 1
ATOM 635 C C . PRO A 1 81 ? 23.148 9.954 -0.503 1.00 51.09 81 PRO A C 1
ATOM 637 O O . PRO A 1 81 ? 23.760 10.100 0.557 1.00 51.09 81 PRO A O 1
ATOM 640 N N . ASN A 1 82 ? 23.747 9.566 -1.632 1.00 53.50 82 ASN A N 1
ATOM 641 C CA . ASN A 1 82 ? 25.192 9.679 -1.784 1.00 53.50 82 ASN A CA 1
ATOM 642 C C . ASN A 1 82 ? 25.550 11.146 -1.488 1.00 53.50 82 ASN A C 1
ATOM 644 O O . ASN A 1 82 ? 24.859 12.042 -1.969 1.00 53.50 82 ASN A O 1
ATOM 648 N N . GLU A 1 83 ? 26.576 11.391 -0.667 1.00 55.03 83 GLU A N 1
ATOM 649 C CA . GLU A 1 83 ? 26.906 12.699 -0.063 1.00 55.03 83 GLU A CA 1
ATOM 650 C C . GLU A 1 83 ? 27.284 13.834 -1.054 1.00 55.03 83 GLU A C 1
AT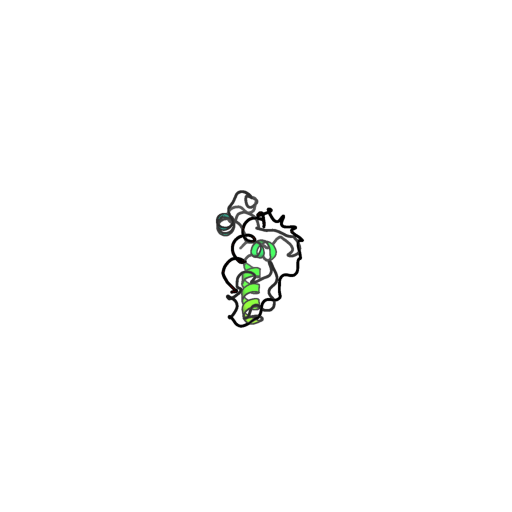OM 652 O O . GLU A 1 83 ? 27.882 14.829 -0.653 1.00 55.03 83 GLU A O 1
ATOM 657 N N . GLU A 1 84 ? 26.940 13.744 -2.340 1.00 55.38 84 GLU A N 1
ATOM 658 C CA . GLU A 1 84 ? 27.366 14.688 -3.380 1.00 55.38 84 GLU A CA 1
ATOM 659 C C . GLU A 1 84 ? 26.237 15.228 -4.275 1.00 55.38 84 GLU A C 1
ATOM 661 O O . GLU A 1 84 ? 26.509 15.621 -5.405 1.00 55.38 84 GLU A O 1
ATOM 666 N N . ASP A 1 85 ? 24.997 15.341 -3.788 1.00 45.34 85 ASP A N 1
ATOM 667 C CA . ASP A 1 85 ? 23.992 16.170 -4.476 1.00 45.34 85 ASP A CA 1
ATOM 668 C C . ASP A 1 85 ? 23.475 17.313 -3.582 1.00 45.34 85 ASP A C 1
ATOM 670 O O . ASP A 1 85 ? 22.904 17.068 -2.512 1.00 45.34 85 ASP A O 1
ATOM 674 N N . PRO A 1 86 ? 23.674 18.591 -3.971 1.00 46.09 86 PRO A N 1
ATOM 675 C CA . PRO A 1 86 ? 23.181 19.720 -3.202 1.00 46.09 86 PRO A CA 1
ATOM 676 C C . PRO A 1 86 ? 21.649 19.762 -3.250 1.00 46.09 86 PRO A C 1
ATOM 678 O O . PRO A 1 86 ? 21.038 19.921 -4.305 1.00 46.09 86 PRO A O 1
ATOM 681 N N . SER A 1 87 ? 21.051 19.654 -2.063 1.00 45.84 87 SER A N 1
ATOM 682 C CA . SER A 1 87 ? 19.615 19.782 -1.796 1.00 45.84 87 SER A CA 1
ATOM 683 C C . SER A 1 87 ? 18.965 20.944 -2.572 1.00 45.84 87 SER A C 1
ATOM 685 O O . SER A 1 87 ? 19.434 22.086 -2.460 1.00 45.84 87 SER A O 1
ATOM 687 N N . PRO A 1 88 ? 17.867 20.716 -3.322 1.00 46.41 88 PRO A N 1
ATOM 688 C CA . PRO A 1 88 ? 17.041 21.805 -3.809 1.00 46.41 88 PRO A CA 1
ATOM 689 C C . PRO A 1 88 ? 16.298 22.392 -2.609 1.00 46.41 88 PRO A C 1
ATOM 691 O O . PRO A 1 88 ? 15.379 21.792 -2.056 1.00 46.41 88 PRO A O 1
ATOM 694 N N . GLY A 1 89 ? 16.764 23.569 -2.198 1.00 40.59 89 GLY A N 1
ATOM 695 C CA . GLY A 1 89 ? 16.294 24.291 -1.029 1.00 40.59 89 GLY A CA 1
ATOM 696 C C . GLY A 1 89 ? 14.773 24.378 -0.918 1.00 40.59 89 GLY A C 1
ATOM 697 O O . GLY A 1 89 ? 14.068 24.789 -1.843 1.00 40.59 89 GLY A O 1
ATOM 698 N N . GLU A 1 90 ? 14.301 24.070 0.286 1.00 42.28 90 GLU A N 1
ATOM 699 C CA . GLU A 1 90 ? 13.008 24.482 0.803 1.00 42.28 90 GLU A CA 1
ATOM 700 C C . GLU A 1 90 ? 12.848 25.998 0.626 1.00 42.28 90 GLU A C 1
ATOM 702 O O . GLU A 1 90 ? 13.447 26.809 1.331 1.00 42.28 90 GLU A O 1
ATOM 707 N N . THR A 1 91 ? 12.011 26.402 -0.323 1.00 46.59 91 THR A N 1
ATOM 708 C CA . THR A 1 91 ? 11.467 27.759 -0.377 1.00 46.59 91 THR A CA 1
ATOM 709 C C . THR A 1 91 ? 9.960 27.683 -0.200 1.00 46.59 91 THR A C 1
ATOM 711 O O . THR A 1 91 ? 9.182 27.798 -1.139 1.00 46.59 91 THR A O 1
ATOM 714 N N . SER A 1 92 ? 9.533 27.524 1.053 1.00 41.22 92 SER A N 1
ATOM 715 C CA . SER A 1 92 ? 8.231 28.030 1.486 1.00 41.22 92 SER A CA 1
ATOM 716 C C . SER A 1 92 ? 8.449 28.936 2.697 1.00 41.22 92 SER A C 1
ATOM 718 O O . SER A 1 92 ? 8.636 28.513 3.834 1.00 41.22 92 SER A O 1
ATOM 720 N N . GLY A 1 93 ? 8.554 30.233 2.404 1.00 38.00 93 GLY A N 1
ATOM 721 C CA . GLY A 1 93 ? 8.742 31.281 3.395 1.00 38.00 93 GLY A CA 1
ATOM 722 C C . GLY A 1 93 ? 7.473 31.484 4.215 1.00 38.00 93 GLY A C 1
ATOM 723 O O . GLY A 1 93 ? 6.563 32.193 3.792 1.00 38.00 93 GLY A O 1
ATOM 724 N N . GLY A 1 94 ? 7.440 30.897 5.409 1.00 32.38 94 GLY A N 1
ATOM 725 C CA . GLY A 1 94 ? 6.596 31.348 6.508 1.00 32.38 94 GLY A CA 1
ATOM 726 C C . GLY A 1 94 ? 7.283 32.504 7.232 1.00 32.38 94 GLY A C 1
ATOM 727 O O . GLY A 1 94 ? 8.323 32.330 7.863 1.00 32.38 94 GLY A O 1
ATOM 728 N N . VAL A 1 95 ? 6.719 33.704 7.118 1.00 46.81 95 VAL A N 1
ATOM 729 C CA . VAL A 1 95 ? 7.203 34.918 7.786 1.00 46.81 95 VAL A CA 1
ATOM 730 C C . VAL A 1 95 ? 6.918 34.798 9.288 1.00 46.81 95 VAL A C 1
ATOM 732 O O . VAL A 1 95 ? 5.780 34.967 9.718 1.00 46.81 95 VAL A O 1
ATOM 735 N N . ALA A 1 96 ? 7.937 34.504 10.096 1.00 40.12 96 ALA A N 1
ATOM 736 C CA . ALA A 1 96 ? 7.851 34.575 11.553 1.00 40.12 96 ALA A CA 1
ATOM 737 C C . ALA A 1 96 ? 8.569 35.839 12.046 1.00 40.12 96 ALA A C 1
ATOM 739 O O . ALA A 1 96 ? 9.797 35.919 12.082 1.00 40.12 96 ALA A O 1
ATOM 740 N N . PHE A 1 97 ? 7.774 36.845 12.415 1.00 46.16 97 PHE A N 1
ATOM 741 C CA . PHE A 1 97 ? 8.216 38.003 13.184 1.00 46.16 97 PHE A CA 1
ATOM 742 C C . PHE A 1 97 ? 8.703 37.534 14.560 1.00 46.16 97 PHE A C 1
ATOM 744 O O . PHE A 1 97 ? 7.891 37.212 15.424 1.00 46.16 97 PHE A O 1
ATOM 751 N N . ASN A 1 98 ? 10.017 37.530 14.786 1.00 43.66 98 ASN A N 1
ATOM 752 C CA . ASN A 1 98 ? 10.564 37.338 16.124 1.00 43.66 98 ASN A CA 1
ATOM 753 C C . ASN A 1 98 ? 10.791 38.692 16.804 1.00 43.66 98 ASN A C 1
ATOM 755 O O . ASN A 1 98 ? 11.670 39.474 16.444 1.00 43.66 98 ASN A O 1
ATOM 759 N N . SER A 1 99 ? 9.942 38.940 17.799 1.00 46.41 99 SER A N 1
ATOM 760 C CA . SER A 1 99 ? 10.018 40.006 18.793 1.00 46.41 99 SER A CA 1
ATOM 761 C C . SER A 1 99 ? 11.367 39.971 19.520 1.00 46.41 99 SER A C 1
ATOM 763 O O . SER A 1 99 ? 11.634 39.056 20.298 1.00 46.41 99 SER A O 1
ATOM 765 N N . VAL A 1 100 ? 12.211 40.980 19.298 1.00 47.00 100 VAL A N 1
ATOM 766 C CA . VAL A 1 100 ? 13.461 41.157 20.047 1.00 47.00 100 VAL A CA 1
ATOM 767 C C . VAL A 1 100 ? 13.120 41.742 21.415 1.00 47.00 100 VAL A C 1
ATOM 769 O O . VAL A 1 100 ? 12.698 42.893 21.529 1.00 47.00 100 VAL A O 1
ATOM 772 N N . ALA A 1 101 ? 13.287 40.935 22.462 1.00 45.91 101 ALA A N 1
ATOM 773 C CA . ALA A 1 101 ? 13.254 41.406 23.836 1.00 45.91 101 ALA A CA 1
ATOM 774 C C . ALA A 1 101 ? 14.383 42.429 24.048 1.00 45.91 101 ALA A C 1
ATOM 776 O O . ALA A 1 101 ? 15.557 42.155 23.797 1.00 45.91 101 ALA A O 1
ATOM 777 N N . ALA A 1 102 ? 13.999 43.626 24.484 1.00 50.88 102 ALA A N 1
ATOM 778 C CA . ALA A 1 102 ? 14.884 44.746 24.746 1.00 50.88 102 ALA A CA 1
ATOM 779 C C . ALA A 1 102 ? 15.876 44.425 25.878 1.00 50.88 102 ALA A C 1
ATOM 781 O O . ALA A 1 102 ? 15.500 44.374 27.048 1.00 50.88 102 ALA A O 1
ATOM 782 N N . ALA A 1 103 ? 17.156 44.267 25.537 1.00 42.72 103 ALA A N 1
ATOM 783 C CA . ALA A 1 103 ? 18.252 44.379 26.492 1.00 42.72 103 ALA A CA 1
ATOM 784 C C . ALA A 1 103 ? 18.836 45.799 26.405 1.00 42.72 103 ALA A C 1
ATOM 786 O O . ALA A 1 103 ? 19.312 46.243 25.362 1.00 42.72 103 ALA A O 1
ATOM 787 N N . SER A 1 104 ? 18.716 46.523 27.516 1.00 47.22 104 SER A N 1
ATOM 788 C CA . SER A 1 104 ? 19.055 47.935 27.700 1.00 47.22 104 SER A CA 1
ATOM 789 C C . SER A 1 104 ? 20.532 48.245 27.406 1.00 47.22 104 SER A C 1
ATOM 791 O O . SER A 1 104 ? 21.433 47.739 28.069 1.00 47.22 104 SER A O 1
ATOM 793 N N . LEU A 1 105 ? 20.769 49.127 26.432 1.00 50.38 105 LEU A N 1
ATOM 794 C CA . LEU A 1 105 ? 22.078 49.576 25.928 1.00 50.38 105 LEU A CA 1
ATOM 795 C C . LEU A 1 105 ? 22.696 50.740 26.739 1.00 50.38 105 LEU A C 1
ATOM 797 O O . LEU A 1 105 ? 23.451 51.541 26.197 1.00 50.38 105 LEU A O 1
ATOM 801 N N . TYR A 1 106 ? 22.392 50.861 28.037 1.00 50.22 106 TYR A N 1
ATOM 802 C CA . TYR A 1 106 ? 22.745 52.055 28.829 1.00 50.22 106 TYR A CA 1
ATOM 803 C C . TYR A 1 106 ? 23.883 51.902 29.857 1.00 50.22 106 TYR A C 1
ATOM 805 O O . TYR A 1 106 ? 24.097 52.820 30.646 1.00 50.22 106 TYR A O 1
ATOM 813 N N . THR A 1 107 ? 24.666 50.815 29.841 1.00 50.16 107 THR A N 1
ATOM 814 C CA . THR A 1 107 ? 25.685 50.578 30.897 1.00 50.16 107 THR A CA 1
ATOM 815 C C . THR A 1 107 ? 27.120 50.339 30.403 1.00 50.16 107 THR A C 1
ATOM 817 O O . THR A 1 107 ? 27.935 49.808 31.148 1.00 50.16 107 THR A O 1
ATOM 820 N N . LEU A 1 108 ? 27.489 50.757 29.184 1.00 47.31 108 LEU A N 1
ATOM 821 C CA . LEU A 1 108 ? 28.882 50.652 28.694 1.00 47.31 108 LEU A CA 1
ATOM 822 C C . LEU A 1 108 ? 29.401 51.911 27.968 1.00 47.31 108 LEU A C 1
ATOM 824 O O . LEU A 1 108 ? 30.288 51.823 27.127 1.00 47.31 108 LEU A O 1
ATOM 828 N N . LEU A 1 109 ? 28.894 53.101 28.319 1.00 50.69 109 LEU A N 1
ATOM 829 C CA . LEU A 1 109 ? 29.371 54.386 27.768 1.00 50.69 109 LEU A CA 1
ATOM 830 C C . LEU A 1 109 ? 29.990 55.350 28.798 1.00 50.69 109 LEU A C 1
ATOM 832 O O . LEU A 1 109 ? 30.256 56.500 28.469 1.00 50.69 109 LEU A O 1
ATOM 836 N N . VAL A 1 110 ? 30.288 54.895 30.022 1.00 53.56 110 VAL A N 1
ATOM 837 C CA . VAL A 1 110 ? 30.944 55.741 31.052 1.00 53.56 110 VAL A CA 1
ATOM 838 C C . VAL A 1 110 ? 32.317 55.206 31.503 1.00 53.56 110 VAL A C 1
ATOM 840 O O . VAL A 1 110 ? 32.945 55.778 32.383 1.00 53.56 110 VAL A O 1
ATOM 843 N N . GLY A 1 111 ? 32.825 54.130 30.890 1.00 47.88 111 GLY A N 1
ATOM 844 C CA . GLY A 1 111 ? 34.055 53.452 31.337 1.00 47.88 111 GLY A CA 1
ATOM 845 C C . GLY A 1 111 ? 35.301 53.604 30.456 1.00 47.88 111 GLY A C 1
ATOM 846 O O . GLY A 1 111 ? 36.357 53.131 30.856 1.00 47.88 111 GLY A O 1
ATOM 847 N N . PHE A 1 112 ? 35.218 54.229 29.274 1.00 46.09 112 PHE A N 1
ATOM 848 C CA . PHE A 1 112 ? 36.312 54.192 28.282 1.00 46.09 112 PHE A CA 1
ATOM 849 C C . PHE A 1 112 ? 36.727 55.566 27.723 1.00 46.09 112 PHE A C 1
ATOM 851 O O . PHE A 1 112 ? 37.197 55.664 26.595 1.00 46.09 112 PHE A O 1
ATOM 858 N N . VAL A 1 113 ? 36.573 56.637 28.513 1.00 52.84 113 VAL A N 1
ATOM 859 C CA . VAL A 1 113 ? 37.138 57.972 28.192 1.00 52.84 113 VAL A CA 1
ATOM 860 C C . VAL A 1 113 ? 38.202 58.416 29.212 1.00 52.84 113 VAL A C 1
ATOM 862 O O . VAL A 1 113 ? 38.834 59.449 29.046 1.00 52.84 113 VAL A O 1
ATOM 865 N N . ALA A 1 114 ? 38.493 57.619 30.244 1.00 54.75 114 ALA A N 1
ATOM 866 C CA . ALA A 1 114 ? 39.435 57.995 31.303 1.00 54.75 114 ALA A CA 1
ATOM 867 C C . ALA A 1 114 ? 40.716 57.140 31.315 1.00 54.75 114 ALA A C 1
ATOM 869 O O . ALA A 1 114 ? 41.048 56.580 32.356 1.00 54.75 114 ALA A O 1
ATOM 870 N N . SER A 1 115 ? 41.427 57.000 30.184 1.00 53.69 115 SER A N 1
ATOM 871 C CA . SER A 1 115 ? 42.799 56.432 30.183 1.00 53.69 115 SER A CA 1
ATOM 872 C C . SER A 1 115 ? 43.702 56.763 28.980 1.00 53.69 115 SER A C 1
ATOM 874 O O . SER A 1 115 ? 44.788 56.197 28.900 1.00 53.69 115 SER A O 1
ATOM 876 N N . ILE A 1 116 ? 43.349 57.671 28.057 1.00 52.84 116 ILE A N 1
ATOM 877 C CA . ILE A 1 116 ? 44.279 58.066 26.979 1.00 52.84 116 ILE A CA 1
ATOM 878 C C . ILE A 1 116 ? 44.271 59.598 26.806 1.00 52.84 116 ILE A C 1
ATOM 880 O O . ILE A 1 116 ? 43.282 60.153 26.337 1.00 52.84 116 ILE A O 1
ATOM 884 N N . LEU A 1 117 ? 45.418 60.206 27.160 1.00 44.09 117 LEU A N 1
ATOM 885 C CA . LEU A 1 117 ? 45.892 61.608 27.055 1.00 44.09 117 LEU A CA 1
ATOM 886 C C . LEU A 1 117 ? 45.632 62.495 28.298 1.00 44.09 117 LEU A C 1
ATOM 888 O O . LEU A 1 117 ? 44.483 62.650 28.695 1.00 44.09 117 LEU A O 1
ATOM 892 N N . PHE A 1 118 ? 46.583 63.129 29.005 1.00 47.78 118 PHE A N 1
ATOM 893 C CA . PHE A 1 118 ? 47.995 63.502 28.754 1.00 47.78 118 PHE A CA 1
ATOM 894 C C . PHE A 1 118 ? 48.363 63.890 27.322 1.00 47.78 118 PHE A C 1
ATOM 896 O O . PHE A 1 118 ? 48.599 62.986 26.496 1.00 47.78 118 PHE A O 1
#